Protein AF-A0A7J2JYF0-F1 (afdb_monomer_lite)

Secondary structure (DSSP, 8-state):
---THHHHHHHHHHHSGGGS-S--SS---------------PEEE--EEEESGGG-STTTT--BS-SSSSS-EEEESEEEE-SSS-SEEEES--S-EEEES-EEE--S---

pLDDT: mean 79.34, std 19.55, range [48.62, 98.75]

Sequence (111 aa):
MRRPILALLTAFLMAISALSVLGNALVPPAQASEGRRPGPAYTERGPIEIYGDEDFTSENGVVGGSGTPDDPYIIEGWEISADEQTGIFITETTKYFIIRNCHIYSTTGEH

Foldseek 3Di:
DDPPVVVVVVVVVVVVVVPPPPPPDDDPPPPPPCVPPPQLQADEDEAAEADEDVSCDVVSQWPFWDLDDPTGTERARHEYECAPHDRYYHDHYPDGYDYDHYHYDYPDPDD

Structure (mmCIF, N/CA/C/O backbone):
data_AF-A0A7J2JYF0-F1
#
_entry.id   AF-A0A7J2JYF0-F1
#
loo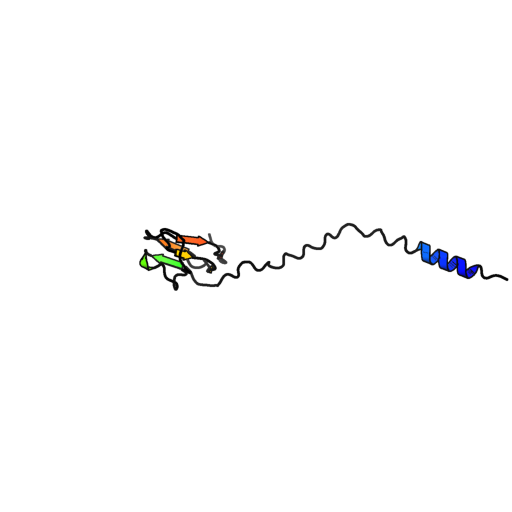p_
_atom_site.group_PDB
_atom_site.id
_atom_site.type_symbol
_atom_site.label_atom_id
_atom_site.label_alt_id
_atom_site.label_comp_id
_atom_site.label_asym_id
_atom_site.label_entity_id
_atom_site.label_seq_id
_atom_site.pdbx_PDB_ins_code
_atom_site.Cartn_x
_atom_site.Cartn_y
_atom_site.Cartn_z
_atom_site.occupancy
_atom_site.B_iso_or_equiv
_atom_site.auth_seq_id
_atom_site.auth_comp_id
_atom_site.auth_asym_id
_atom_site.auth_atom_id
_atom_site.pdbx_PDB_model_num
ATOM 1 N N . MET A 1 1 ? 65.845 -59.513 -35.762 1.00 51.12 1 MET A N 1
ATOM 2 C CA . MET A 1 1 ? 66.884 -58.473 -35.603 1.00 51.12 1 MET A CA 1
ATOM 3 C C . MET A 1 1 ? 66.190 -57.120 -35.451 1.00 51.12 1 MET A C 1
ATOM 5 O O . MET A 1 1 ? 65.515 -56.692 -36.369 1.00 51.12 1 MET A O 1
ATOM 9 N N . ARG A 1 2 ? 66.307 -56.519 -34.258 1.00 55.78 2 ARG A N 1
ATOM 10 C CA . ARG A 1 2 ? 66.177 -55.081 -33.948 1.00 55.78 2 ARG A CA 1
ATOM 11 C C . ARG A 1 2 ? 64.881 -54.340 -34.351 1.00 55.78 2 ARG A C 1
ATOM 13 O O . ARG A 1 2 ? 64.821 -53.705 -35.394 1.00 55.78 2 ARG A O 1
ATOM 20 N N . ARG A 1 3 ? 63.920 -54.248 -33.421 1.00 50.47 3 ARG A N 1
ATOM 21 C CA . ARG A 1 3 ? 62.993 -53.095 -33.332 1.00 50.47 3 ARG A CA 1
ATOM 22 C C . ARG A 1 3 ? 63.027 -52.412 -31.944 1.00 50.47 3 ARG A C 1
ATOM 24 O O . ARG A 1 3 ? 61.976 -52.216 -31.348 1.00 50.47 3 ARG A O 1
ATOM 31 N N . PRO A 1 4 ? 64.206 -52.034 -31.404 1.00 57.09 4 PRO A N 1
ATOM 32 C CA . PRO A 1 4 ? 64.287 -51.294 -30.138 1.00 57.09 4 PRO A CA 1
ATOM 33 C C . PRO A 1 4 ? 63.767 -49.846 -30.253 1.00 57.09 4 PRO A C 1
ATOM 35 O O . PRO A 1 4 ? 63.532 -49.199 -29.242 1.00 57.09 4 PRO A O 1
ATOM 38 N N . ILE A 1 5 ? 63.547 -49.342 -31.475 1.00 59.12 5 ILE A N 1
ATOM 39 C CA . ILE A 1 5 ? 63.141 -47.952 -31.742 1.00 59.12 5 ILE A CA 1
ATOM 40 C C . ILE A 1 5 ? 61.662 -47.700 -31.380 1.00 59.12 5 ILE A C 1
ATOM 42 O O . ILE A 1 5 ? 61.309 -46.593 -30.986 1.00 59.12 5 ILE A O 1
ATOM 46 N N . LEU A 1 6 ? 60.799 -48.726 -31.434 1.00 52.91 6 LEU A N 1
ATOM 47 C CA . LEU A 1 6 ? 59.367 -48.570 -31.141 1.00 52.91 6 LEU A CA 1
ATOM 48 C C . LEU A 1 6 ? 59.077 -48.468 -29.631 1.00 52.91 6 LEU A C 1
ATOM 50 O O . LEU A 1 6 ? 58.158 -47.760 -29.240 1.00 52.91 6 LEU A O 1
ATOM 54 N N . ALA A 1 7 ? 59.902 -49.102 -28.788 1.00 55.66 7 ALA A N 1
ATOM 55 C CA . ALA A 1 7 ? 59.768 -49.050 -27.327 1.00 55.66 7 ALA A CA 1
ATOM 56 C C . ALA A 1 7 ? 60.223 -47.703 -26.721 1.00 55.66 7 ALA A C 1
ATOM 58 O O . ALA A 1 7 ? 59.709 -47.281 -25.687 1.00 55.66 7 ALA A O 1
ATOM 59 N N . LEU A 1 8 ? 61.157 -47.003 -27.378 1.00 57.84 8 LEU A N 1
ATOM 60 C CA . LEU A 1 8 ? 61.638 -45.677 -26.962 1.00 57.84 8 LEU A CA 1
ATOM 61 C C . LEU A 1 8 ? 60.631 -44.555 -27.276 1.00 57.84 8 LEU A C 1
ATOM 63 O O . LEU A 1 8 ? 60.488 -43.623 -26.489 1.00 57.84 8 LEU A O 1
ATOM 67 N N . LEU A 1 9 ? 59.877 -44.670 -28.375 1.00 54.97 9 LEU A N 1
ATOM 68 C CA . LEU A 1 9 ? 58.837 -43.705 -28.766 1.00 54.97 9 LEU A CA 1
ATOM 69 C C . LEU A 1 9 ? 57.601 -43.763 -27.856 1.00 54.97 9 LEU A C 1
ATOM 71 O O . LEU A 1 9 ? 57.022 -42.729 -27.527 1.00 54.97 9 LEU A O 1
ATOM 75 N N . THR A 1 10 ? 57.230 -44.955 -27.387 1.00 56.62 10 THR A N 1
ATOM 76 C CA . THR A 1 10 ? 56.118 -45.130 -26.440 1.00 56.62 10 THR A CA 1
ATOM 77 C C . THR A 1 10 ? 56.469 -44.662 -25.028 1.00 56.62 10 THR A C 1
ATOM 79 O O . THR A 1 10 ? 55.603 -44.147 -24.328 1.00 56.62 10 THR A O 1
ATOM 82 N N . ALA A 1 11 ? 57.737 -44.774 -24.616 1.00 54.41 11 ALA A N 1
ATOM 8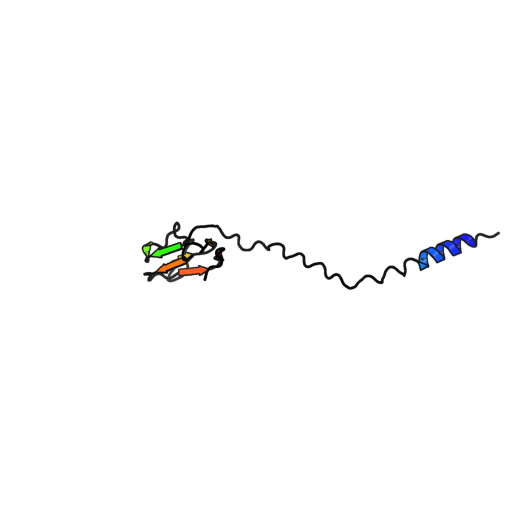3 C CA . ALA A 1 11 ? 58.199 -44.245 -23.331 1.00 54.41 11 ALA A CA 1
ATOM 84 C C . ALA A 1 11 ? 58.228 -42.703 -23.313 1.00 54.41 11 ALA A C 1
ATOM 86 O O . ALA A 1 11 ? 57.911 -42.090 -22.296 1.00 54.41 11 ALA A O 1
ATOM 87 N N . PHE A 1 12 ? 58.532 -42.068 -24.450 1.00 55.69 12 PHE A N 1
ATOM 88 C CA . PHE A 1 12 ? 58.540 -40.608 -24.580 1.00 55.69 12 PHE A CA 1
ATOM 89 C C . PHE A 1 12 ? 57.122 -40.000 -24.596 1.00 55.69 12 PHE A C 1
ATOM 91 O O . PHE A 1 12 ? 56.896 -38.938 -24.022 1.00 55.69 12 PHE A O 1
ATOM 98 N N . LEU A 1 13 ? 56.136 -40.714 -25.153 1.00 55.53 13 LEU A N 1
ATOM 99 C CA . LEU A 1 13 ? 54.714 -40.332 -25.116 1.00 55.53 13 LEU A CA 1
ATOM 100 C C . LEU A 1 13 ? 54.057 -40.489 -23.733 1.00 55.53 13 LEU A C 1
ATOM 102 O O . LEU A 1 13 ? 53.046 -39.845 -23.474 1.00 55.53 13 LEU A O 1
ATOM 106 N N . MET A 1 14 ? 54.641 -41.284 -22.832 1.00 55.94 14 MET A N 1
ATOM 107 C CA . MET A 1 14 ? 54.176 -41.422 -21.442 1.00 55.94 14 MET A CA 1
ATOM 108 C C . MET A 1 14 ? 54.805 -40.393 -20.486 1.00 55.94 14 MET A C 1
ATOM 110 O O . MET A 1 14 ? 54.264 -40.143 -19.413 1.00 55.94 14 MET A O 1
ATOM 114 N N . ALA A 1 15 ? 55.929 -39.770 -20.860 1.00 53.62 15 ALA A N 1
ATOM 115 C CA . ALA A 1 15 ? 56.616 -38.777 -20.029 1.00 53.62 15 ALA A CA 1
ATOM 116 C C . ALA A 1 15 ? 56.084 -37.340 -20.214 1.00 53.62 15 ALA A C 1
ATOM 118 O O . ALA A 1 15 ? 56.296 -36.495 -19.348 1.00 53.62 15 ALA A O 1
ATOM 119 N N . ILE A 1 16 ? 55.371 -37.054 -21.311 1.00 54.38 16 ILE A N 1
ATOM 120 C CA . ILE A 1 16 ? 54.859 -35.704 -21.619 1.00 54.38 16 ILE A CA 1
ATOM 121 C C . ILE A 1 16 ? 53.456 -35.454 -21.035 1.00 54.38 16 ILE A C 1
ATOM 123 O O . ILE A 1 16 ? 53.108 -34.310 -20.755 1.00 54.38 16 ILE A O 1
ATOM 127 N N . SER A 1 17 ? 52.655 -36.485 -20.754 1.00 49.72 17 SER A N 1
ATOM 128 C CA . SER A 1 17 ? 51.309 -36.286 -20.186 1.00 49.72 17 SER A CA 1
ATOM 129 C C . SER A 1 17 ? 51.285 -36.082 -18.666 1.00 49.72 17 SER A C 1
ATOM 131 O O . SER A 1 17 ? 50.244 -35.734 -18.122 1.00 49.72 17 SER A O 1
ATOM 133 N N . ALA A 1 18 ? 52.409 -36.272 -17.968 1.00 53.03 18 ALA A N 1
ATOM 134 C CA . ALA A 1 18 ? 52.509 -36.017 -16.528 1.00 53.03 18 ALA A CA 1
ATOM 135 C C . ALA A 1 18 ? 52.773 -34.536 -16.178 1.00 53.03 18 ALA A C 1
ATOM 137 O O . ALA A 1 18 ? 52.791 -34.189 -15.000 1.00 53.03 18 ALA A O 1
ATOM 138 N N . LEU A 1 19 ? 52.946 -33.651 -17.172 1.00 52.38 19 LEU A N 1
ATOM 139 C CA . LEU A 1 19 ? 53.228 -32.223 -16.954 1.00 52.38 19 LEU A CA 1
ATOM 140 C C . LEU A 1 19 ? 51.997 -31.304 -17.102 1.00 52.38 19 LEU A C 1
ATOM 142 O O . LEU A 1 19 ? 52.114 -30.093 -16.960 1.00 52.38 19 LEU A O 1
ATOM 146 N N . SER A 1 20 ? 50.799 -31.840 -17.340 1.00 57.31 20 SER A N 1
ATOM 147 C CA . SER A 1 20 ? 49.570 -31.033 -17.466 1.00 57.31 20 SER A CA 1
ATOM 148 C C . SER A 1 20 ? 48.759 -30.898 -16.170 1.00 57.31 20 SER A C 1
ATOM 150 O O . SER A 1 20 ? 47.726 -30.234 -16.167 1.00 57.31 20 SER A O 1
ATOM 152 N N . VAL A 1 21 ? 49.222 -31.460 -15.048 1.00 56.06 21 VAL A N 1
ATOM 153 C CA . VAL A 1 21 ? 48.502 -31.423 -13.757 1.00 56.06 21 VAL A CA 1
ATOM 154 C C . VAL A 1 21 ? 49.072 -30.349 -12.818 1.00 56.06 21 VAL A C 1
ATOM 156 O O . VAL A 1 21 ? 49.222 -30.562 -11.620 1.00 56.06 21 VAL A O 1
ATOM 159 N N . LEU A 1 22 ? 49.414 -29.172 -13.351 1.00 56.66 22 LEU A N 1
ATOM 160 C CA . LEU A 1 22 ? 49.819 -28.011 -12.544 1.00 56.66 22 LEU A CA 1
ATOM 161 C C . LEU A 1 22 ? 49.101 -26.731 -12.999 1.00 56.66 22 LEU A C 1
ATOM 163 O O . LEU A 1 22 ? 49.710 -25.700 -13.248 1.00 56.66 22 LEU A O 1
ATOM 167 N N . GLY A 1 23 ? 47.781 -26.813 -13.150 1.00 53.09 23 GLY A N 1
ATOM 168 C CA . GLY A 1 23 ? 46.935 -25.670 -13.512 1.00 53.09 23 GLY A CA 1
ATOM 169 C C . GLY A 1 23 ? 45.568 -25.698 -12.834 1.00 53.09 23 GLY A C 1
ATOM 170 O O . GLY A 1 23 ? 44.609 -25.167 -13.377 1.00 53.09 23 GLY A O 1
ATOM 171 N N . ASN A 1 24 ? 45.458 -26.364 -11.680 1.00 58.09 24 ASN A N 1
ATOM 172 C CA . ASN A 1 24 ? 44.175 -26.699 -11.060 1.00 58.09 24 ASN A CA 1
ATOM 173 C C . ASN A 1 24 ? 43.909 -25.973 -9.731 1.00 58.09 24 ASN A C 1
ATOM 175 O O . ASN A 1 24 ? 43.359 -26.560 -8.802 1.00 58.09 24 ASN A O 1
ATOM 179 N N . ALA A 1 25 ? 44.299 -24.704 -9.626 1.00 59.69 25 ALA A N 1
ATOM 180 C CA . ALA A 1 25 ? 43.900 -23.838 -8.520 1.00 59.69 25 ALA A CA 1
ATOM 181 C C . ALA A 1 25 ? 44.099 -22.373 -8.922 1.00 59.69 25 ALA A C 1
ATOM 183 O O . ALA A 1 25 ? 45.248 -21.965 -9.005 1.00 59.69 25 ALA A O 1
ATOM 184 N N . LEU A 1 26 ? 43.010 -21.631 -9.190 1.00 58.75 26 LEU A N 1
ATOM 185 C CA . LEU A 1 26 ? 42.859 -20.159 -9.024 1.00 58.75 26 LEU A CA 1
ATOM 186 C C . LEU A 1 26 ? 41.823 -19.489 -9.936 1.00 58.75 26 LEU A C 1
ATOM 188 O O . LEU A 1 26 ? 41.747 -18.265 -9.968 1.00 58.75 26 LEU A O 1
ATOM 192 N N . VAL A 1 27 ? 40.953 -20.241 -10.603 1.00 60.84 27 VAL A N 1
ATOM 193 C CA . VAL A 1 27 ? 39.699 -19.649 -11.079 1.00 60.84 27 VAL A CA 1
ATOM 194 C C . VAL A 1 27 ? 38.576 -20.339 -10.317 1.00 60.84 27 VAL A C 1
ATOM 196 O O . VAL A 1 27 ? 38.142 -21.413 -10.736 1.00 60.84 27 VAL A O 1
ATOM 199 N N . PRO A 1 28 ? 38.120 -19.794 -9.163 1.00 62.34 28 PRO A N 1
ATOM 200 C CA . PRO A 1 28 ? 36.748 -20.074 -8.746 1.00 62.34 28 PRO A CA 1
ATOM 201 C C . PRO A 1 28 ? 35.876 -19.863 -9.985 1.00 62.34 28 PRO A C 1
ATOM 203 O O . PRO A 1 28 ? 36.159 -18.896 -10.702 1.00 62.34 28 PRO A O 1
ATOM 206 N N . PRO A 1 29 ? 34.897 -20.743 -10.294 1.00 56.06 29 PRO A N 1
ATOM 207 C CA . PRO A 1 29 ? 33.988 -20.480 -11.400 1.00 56.06 29 PRO A CA 1
ATOM 208 C C . PRO A 1 29 ? 33.544 -19.046 -11.199 1.00 56.06 29 PRO A C 1
ATOM 210 O O . PRO A 1 29 ? 33.017 -18.734 -10.124 1.00 56.06 29 PRO A O 1
ATOM 213 N N . ALA A 1 30 ? 33.934 -18.180 -12.148 1.00 55.84 30 ALA A N 1
ATOM 214 C CA . ALA A 1 30 ? 33.568 -16.780 -12.140 1.00 55.84 30 ALA A CA 1
ATOM 215 C C . ALA A 1 30 ? 32.109 -16.815 -11.762 1.00 55.84 30 ALA A C 1
ATOM 217 O O . ALA A 1 30 ? 31.355 -17.510 -12.449 1.00 55.84 30 ALA A O 1
ATOM 218 N N . GLN A 1 31 ? 31.807 -16.272 -10.577 1.00 53.56 31 GLN A N 1
ATOM 219 C CA . GLN A 1 31 ? 30.473 -16.285 -10.014 1.00 53.56 31 GLN A CA 1
ATOM 220 C C . GLN A 1 31 ? 29.618 -15.886 -11.194 1.00 53.56 31 GLN A C 1
ATOM 222 O O . GLN A 1 31 ? 29.777 -14.767 -11.687 1.00 53.56 31 GLN A O 1
ATOM 227 N N . ALA A 1 32 ? 28.865 -16.844 -11.752 1.00 51.19 32 ALA A N 1
ATOM 228 C CA . ALA A 1 32 ? 27.834 -16.504 -12.696 1.00 51.19 32 ALA A CA 1
ATOM 229 C C . ALA A 1 32 ? 27.077 -15.487 -11.873 1.00 51.19 32 ALA A C 1
ATOM 231 O O . ALA A 1 32 ? 26.583 -15.855 -10.800 1.00 51.19 32 ALA A O 1
ATOM 232 N N . SER A 1 33 ? 27.200 -14.204 -12.246 1.00 56.56 33 SER A N 1
ATOM 233 C CA . SER A 1 33 ? 26.460 -13.148 -11.582 1.00 56.56 33 SER A CA 1
ATOM 234 C C . SER A 1 33 ? 25.084 -13.748 -11.510 1.00 56.56 33 SER A C 1
ATOM 236 O O . SER A 1 33 ? 24.627 -14.243 -12.543 1.00 56.56 33 SER A O 1
ATOM 238 N N . GLU A 1 34 ? 24.556 -13.948 -10.298 1.00 53.97 34 GLU A N 1
ATOM 239 C CA . GLU A 1 34 ? 23.248 -14.563 -10.156 1.00 53.97 34 GLU A CA 1
ATOM 240 C C . GLU A 1 34 ? 22.353 -13.719 -11.038 1.00 53.97 34 GLU A C 1
ATOM 242 O O . GLU A 1 34 ? 22.120 -12.549 -10.734 1.00 53.97 34 GLU A O 1
ATOM 247 N N . GLY A 1 35 ? 22.081 -14.243 -12.231 1.00 48.62 35 GLY A N 1
ATOM 248 C CA . GLY A 1 35 ? 21.943 -13.396 -13.400 1.00 48.62 35 GLY A CA 1
ATOM 249 C C . GLY A 1 35 ? 20.552 -12.896 -13.297 1.00 48.62 35 GLY A C 1
ATOM 250 O O . GLY A 1 35 ? 19.678 -13.637 -13.714 1.00 48.62 35 GLY A O 1
ATOM 251 N N . ARG A 1 36 ? 20.383 -11.767 -12.591 1.00 58.00 36 ARG A N 1
ATOM 252 C CA . ARG A 1 36 ? 19.117 -11.278 -12.065 1.00 58.00 36 ARG A CA 1
ATOM 253 C C . ARG A 1 36 ? 18.226 -12.485 -11.778 1.00 58.00 36 ARG A C 1
ATOM 255 O O . ARG A 1 36 ? 17.371 -12.773 -12.613 1.00 58.00 36 ARG A O 1
ATOM 262 N N . ARG A 1 37 ? 18.421 -13.217 -10.658 1.00 51.19 37 ARG A N 1
ATOM 263 C CA . ARG A 1 37 ? 17.319 -14.075 -10.162 1.00 51.19 37 ARG A CA 1
ATOM 264 C C . ARG A 1 37 ? 16.079 -13.223 -10.367 1.00 51.19 37 ARG A C 1
ATOM 266 O O . ARG A 1 37 ? 16.130 -12.094 -9.862 1.00 51.19 37 ARG A O 1
ATOM 273 N N . PRO A 1 38 ? 15.095 -13.624 -11.197 1.00 58.53 38 PRO 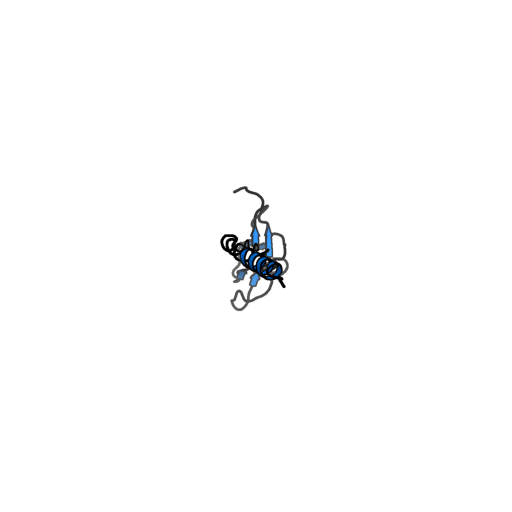A N 1
ATOM 274 C CA . PRO A 1 38 ? 13.940 -12.784 -11.392 1.00 58.53 38 PRO A CA 1
ATOM 275 C C . PRO A 1 38 ? 13.410 -12.603 -9.983 1.00 58.53 38 PRO A C 1
ATOM 277 O O . PRO A 1 38 ? 12.929 -13.553 -9.364 1.00 58.53 38 PRO A O 1
ATOM 280 N N . GLY A 1 39 ? 13.622 -11.409 -9.425 1.00 59.31 39 GLY A N 1
ATOM 281 C CA . GLY A 1 39 ? 12.878 -11.006 -8.259 1.00 59.31 39 GLY A CA 1
ATOM 282 C C . GLY A 1 39 ? 11.410 -11.169 -8.634 1.00 59.31 39 GLY A C 1
ATOM 283 O O . GLY A 1 39 ? 11.097 -11.276 -9.829 1.00 59.31 39 GLY A O 1
ATOM 284 N N . PRO A 1 40 ? 10.499 -11.212 -7.657 1.00 64.62 40 PRO A N 1
ATOM 285 C CA . PRO A 1 40 ? 9.093 -11.031 -7.992 1.00 64.62 40 PRO A CA 1
ATOM 286 C C . PRO A 1 40 ? 8.990 -9.903 -9.028 1.00 64.62 40 PRO A C 1
ATOM 288 O O . PRO A 1 40 ? 9.562 -8.829 -8.834 1.00 64.62 40 PRO A O 1
ATOM 291 N N . ALA A 1 41 ? 8.432 -10.227 -10.198 1.00 83.12 41 ALA A N 1
ATOM 292 C CA . ALA A 1 41 ? 8.299 -9.263 -11.272 1.00 83.12 41 ALA A CA 1
ATOM 293 C C . ALA A 1 41 ? 7.291 -8.234 -10.774 1.00 83.12 41 ALA A C 1
ATOM 295 O O . ALA A 1 41 ? 6.095 -8.514 -10.709 1.00 83.12 41 ALA A O 1
ATOM 296 N N . TYR A 1 42 ? 7.802 -7.098 -10.313 1.00 92.88 42 TYR A N 1
ATOM 297 C CA . TYR A 1 42 ? 6.967 -5.988 -9.905 1.00 92.88 42 TYR A CA 1
ATOM 298 C C . TYR A 1 42 ? 6.288 -5.401 -11.141 1.00 92.88 42 TYR A C 1
ATOM 300 O O . TYR A 1 42 ? 6.837 -5.433 -12.244 1.00 92.88 42 TYR A O 1
ATOM 308 N N . THR A 1 43 ? 5.081 -4.887 -10.955 1.00 95.75 43 THR A N 1
ATOM 309 C CA . THR A 1 43 ? 4.353 -4.168 -11.997 1.00 95.75 43 THR A CA 1
ATOM 310 C C . THR A 1 43 ? 4.572 -2.676 -11.797 1.00 95.75 43 THR A C 1
ATOM 312 O O . THR A 1 43 ? 4.344 -2.157 -10.704 1.00 95.75 43 THR A O 1
ATOM 315 N N . GLU A 1 44 ? 5.038 -1.997 -12.842 1.00 95.31 44 GLU A N 1
ATOM 316 C CA . GLU A 1 44 ? 5.262 -0.554 -12.814 1.00 95.31 44 GLU A CA 1
ATOM 317 C C . GLU A 1 44 ? 3.929 0.193 -12.693 1.00 95.31 44 GLU A C 1
ATOM 319 O O . GLU A 1 44 ? 2.960 -0.115 -13.396 1.00 95.31 44 GLU A O 1
ATOM 324 N N . ARG A 1 45 ? 3.880 1.183 -11.800 1.00 95.12 45 ARG A N 1
ATOM 325 C CA . ARG A 1 45 ? 2.781 2.147 -11.714 1.00 95.12 45 ARG A CA 1
ATOM 326 C C . ARG A 1 45 ? 3.266 3.483 -11.161 1.00 95.12 45 ARG A C 1
ATOM 328 O O . ARG A 1 45 ? 4.375 3.603 -10.644 1.00 95.12 45 ARG A O 1
ATOM 335 N N . GLY A 1 46 ? 2.388 4.479 -11.245 1.00 95.50 46 GLY A N 1
ATOM 336 C CA . GLY A 1 46 ? 2.601 5.760 -10.579 1.00 95.50 46 GLY A CA 1
ATOM 337 C C . GLY A 1 46 ? 2.586 5.649 -9.046 1.00 95.50 46 GLY A C 1
ATOM 338 O O . GLY A 1 46 ? 2.466 4.553 -8.494 1.00 95.50 46 GLY A O 1
ATOM 339 N N . PRO A 1 47 ? 2.677 6.778 -8.339 1.00 96.81 47 PRO A N 1
ATOM 340 C CA . PRO A 1 47 ? 2.532 6.838 -6.886 1.00 96.81 47 PRO A CA 1
ATOM 341 C C . PRO A 1 47 ? 1.185 6.295 -6.377 1.00 96.81 47 PRO A C 1
ATOM 343 O O . PRO A 1 47 ? 0.190 6.244 -7.107 1.00 96.81 47 PRO A O 1
ATOM 346 N N . ILE A 1 48 ? 1.151 5.824 -5.130 1.00 98.38 48 ILE A N 1
ATOM 347 C CA . ILE A 1 48 ? -0.073 5.435 -4.414 1.00 98.38 48 ILE A CA 1
ATOM 348 C C . ILE A 1 48 ? -0.412 6.537 -3.422 1.00 98.38 48 ILE A C 1
ATOM 350 O O . ILE A 1 48 ? 0.399 6.847 -2.552 1.00 98.38 48 ILE A O 1
ATOM 354 N N . GLU A 1 49 ? -1.631 7.053 -3.510 1.00 98.00 49 GLU A N 1
ATOM 355 C CA . GLU A 1 49 ? -2.191 7.982 -2.536 1.00 98.00 49 GLU A CA 1
ATOM 356 C C . GLU A 1 49 ? -3.493 7.405 -1.984 1.00 98.00 49 GLU A C 1
ATOM 358 O O . GLU A 1 49 ? -4.359 6.964 -2.739 1.00 98.00 49 GLU A O 1
ATOM 363 N N . ILE A 1 50 ? -3.600 7.369 -0.658 1.00 98.62 50 ILE A N 1
ATOM 364 C CA . ILE A 1 50 ? -4.790 6.942 0.073 1.00 98.62 50 ILE A CA 1
ATOM 365 C C . ILE A 1 50 ? -5.124 8.040 1.080 1.00 98.62 50 ILE A C 1
ATOM 367 O O . ILE A 1 50 ? -4.385 8.243 2.052 1.00 98.62 50 ILE A O 1
ATOM 371 N N . TYR A 1 51 ? -6.231 8.740 0.856 1.00 98.25 51 TYR A N 1
ATOM 372 C CA . TYR A 1 51 ? -6.750 9.780 1.729 1.00 98.25 51 TYR A CA 1
ATOM 373 C C . TYR A 1 51 ? -8.076 9.314 2.347 1.00 98.25 51 TYR A C 1
ATOM 375 O O . TYR A 1 51 ? -9.172 9.640 1.897 1.00 98.25 51 TYR A O 1
ATOM 383 N N . GLY A 1 52 ? -7.965 8.518 3.411 1.00 98.50 52 GLY A N 1
ATOM 384 C CA . GLY A 1 52 ? -9.111 7.958 4.126 1.00 98.50 52 GLY A CA 1
ATOM 385 C C . GLY A 1 52 ? -9.509 6.536 3.722 1.00 98.50 52 GLY A C 1
ATOM 386 O O . GLY A 1 52 ? -8.925 5.902 2.846 1.00 98.50 52 GLY A O 1
ATOM 387 N N . ASP A 1 53 ? -10.509 6.007 4.431 1.00 98.62 53 ASP A N 1
ATOM 388 C CA . ASP A 1 53 ? -10.915 4.595 4.367 1.00 98.62 53 ASP A CA 1
ATOM 389 C C . ASP A 1 53 ? -11.481 4.163 3.000 1.00 98.62 53 ASP A C 1
ATOM 391 O O . ASP A 1 53 ? -11.395 2.983 2.650 1.00 98.62 53 ASP A O 1
ATOM 395 N N . GLU A 1 54 ? -12.087 5.091 2.252 1.00 98.25 54 GLU A N 1
ATOM 396 C CA . GLU A 1 54 ? -12.749 4.818 0.966 1.00 98.25 54 GLU A CA 1
ATOM 397 C C . GLU A 1 54 ? -11.760 4.699 -0.200 1.00 98.25 54 GLU A C 1
ATOM 399 O O . GLU A 1 54 ? -12.055 4.033 -1.192 1.00 98.25 54 GLU A O 1
ATOM 404 N N . ASP A 1 55 ? -10.562 5.266 -0.055 1.00 98.69 55 ASP A N 1
ATOM 405 C CA . ASP A 1 55 ? -9.558 5.303 -1.118 1.00 98.69 55 ASP A CA 1
ATOM 406 C C . ASP A 1 55 ? -8.818 3.975 -1.300 1.00 98.69 55 ASP A C 1
ATOM 408 O O . ASP A 1 55 ? -8.078 3.808 -2.270 1.00 98.69 55 ASP A O 1
ATOM 412 N N . PHE A 1 56 ? -9.036 2.997 -0.419 1.00 98.31 56 PHE A N 1
ATOM 413 C CA . PHE A 1 56 ? -8.506 1.643 -0.564 1.00 98.31 56 PHE A CA 1
ATOM 414 C C . PHE A 1 56 ? -9.215 0.871 -1.688 1.00 98.31 56 PHE A C 1
ATOM 416 O O . PHE A 1 56 ? -10.023 -0.031 -1.465 1.00 98.31 56 PHE A O 1
ATOM 423 N N . THR A 1 57 ? -8.867 1.218 -2.924 1.00 98.56 57 THR A N 1
ATOM 424 C CA . THR A 1 57 ? -9.417 0.662 -4.161 1.00 98.56 57 THR A CA 1
ATOM 425 C C . THR A 1 57 ? -8.327 0.009 -5.010 1.00 98.56 57 THR A C 1
ATOM 427 O O . THR A 1 57 ? -7.130 0.242 -4.823 1.00 98.56 57 THR A O 1
ATOM 430 N N . SER A 1 58 ? -8.729 -0.801 -5.994 1.00 98.12 58 SER A N 1
ATOM 431 C CA . SER A 1 58 ? -7.782 -1.419 -6.929 1.00 98.12 58 SER A CA 1
ATOM 432 C C . SER A 1 58 ? -7.035 -0.404 -7.795 1.00 98.12 58 SER A C 1
ATOM 434 O O . SER A 1 58 ? -5.881 -0.629 -8.149 1.00 98.12 58 SER A O 1
ATOM 436 N N . GLU A 1 59 ? -7.671 0.723 -8.123 1.00 97.69 59 GLU A N 1
ATOM 437 C CA . GLU A 1 59 ? -7.037 1.817 -8.868 1.00 97.69 59 GLU A CA 1
ATOM 438 C C . GLU A 1 59 ? -5.889 2.441 -8.059 1.00 97.69 59 GLU A C 1
ATOM 440 O O . GLU A 1 59 ? -4.781 2.644 -8.569 1.00 97.69 59 GLU A O 1
ATOM 445 N N . ASN A 1 60 ? -6.096 2.570 -6.748 1.00 98.12 60 ASN A N 1
ATOM 446 C CA . ASN A 1 60 ? -5.091 3.046 -5.801 1.00 98.12 60 ASN A CA 1
ATOM 447 C C . ASN A 1 60 ? -4.134 1.939 -5.314 1.00 98.12 60 ASN A C 1
ATOM 449 O O . ASN A 1 60 ? -3.450 2.089 -4.306 1.00 98.12 60 ASN A O 1
ATOM 453 N N . GLY A 1 61 ? -4.031 0.825 -6.046 1.00 97.69 61 GLY A N 1
ATOM 454 C CA . GLY A 1 61 ? -2.998 -0.189 -5.828 1.00 97.69 61 GLY A CA 1
ATOM 455 C C . GLY A 1 61 ? -3.325 -1.248 -4.772 1.00 97.69 61 GLY A C 1
ATOM 456 O O . GLY A 1 61 ? -2.448 -2.042 -4.427 1.00 97.69 61 GLY A O 1
ATOM 457 N N . VAL A 1 62 ? -4.561 -1.318 -4.274 1.00 98.50 62 VAL A N 1
ATOM 458 C CA . VAL A 1 62 ? -4.999 -2.444 -3.435 1.00 98.50 62 VAL A CA 1
ATOM 459 C C . VAL A 1 62 ? -5.175 -3.691 -4.298 1.00 98.50 62 VAL A C 1
ATOM 461 O O . VAL A 1 62 ? -5.876 -3.669 -5.306 1.00 98.50 62 VAL A O 1
ATOM 464 N N . VAL A 1 63 ? -4.568 -4.805 -3.894 1.00 98.00 63 VAL A N 1
ATOM 465 C CA . VAL A 1 63 ? -4.651 -6.074 -4.642 1.00 98.00 63 VAL A CA 1
ATOM 466 C C . VAL A 1 63 ? -5.576 -7.106 -3.997 1.00 98.00 63 VAL A C 1
ATOM 468 O O . VAL A 1 63 ? -5.925 -8.099 -4.631 1.00 98.00 63 VAL A O 1
ATOM 471 N N . GLY A 1 64 ? -5.986 -6.894 -2.746 1.00 96.00 64 GLY A N 1
ATOM 472 C CA . GLY A 1 64 ? -6.858 -7.820 -2.027 1.00 96.00 64 GLY A CA 1
ATOM 473 C C . GLY A 1 64 ? -6.905 -7.560 -0.526 1.00 96.00 64 GLY A C 1
ATOM 474 O O . GLY A 1 64 ? -6.423 -6.528 -0.063 1.00 96.00 64 GLY A O 1
ATOM 475 N N . GLY A 1 65 ? -7.489 -8.502 0.216 1.00 87.12 65 GLY A N 1
ATOM 476 C CA . GLY A 1 65 ? -7.731 -8.420 1.659 1.00 87.12 65 GLY A CA 1
ATOM 477 C C . GLY A 1 65 ? -6.999 -9.481 2.482 1.00 87.12 65 GLY A C 1
ATOM 478 O O . GLY A 1 65 ? -6.550 -10.484 1.939 1.00 87.12 65 GLY A O 1
ATOM 479 N N . SER A 1 66 ? -6.881 -9.189 3.785 1.00 69.62 66 SER A N 1
ATOM 480 C CA . SER A 1 66 ? -6.098 -9.839 4.868 1.00 69.62 66 SER A CA 1
ATOM 481 C C . SER A 1 66 ? -4.868 -9.106 5.389 1.00 69.62 66 SER A C 1
ATOM 483 O O . SER A 1 66 ? -4.016 -9.675 6.077 1.00 69.62 66 SER A O 1
ATOM 485 N N . GLY A 1 67 ? -4.879 -7.783 5.234 1.00 68.44 67 GLY A N 1
ATOM 486 C CA . GLY A 1 67 ? -4.247 -6.874 6.195 1.00 68.44 67 GLY A CA 1
ATOM 487 C C . GLY A 1 67 ? -5.081 -6.694 7.470 1.00 68.44 67 GLY A C 1
ATOM 488 O O . GLY A 1 67 ? -5.292 -5.561 7.873 1.00 68.44 67 GLY A O 1
ATOM 489 N N . THR A 1 68 ? -5.616 -7.800 8.020 1.00 89.06 68 THR A N 1
ATOM 490 C CA . THR A 1 68 ? -6.774 -7.958 8.950 1.00 89.06 68 THR A CA 1
ATOM 491 C C . THR A 1 68 ? -6.936 -6.842 9.984 1.00 89.06 68 THR A C 1
ATOM 493 O O . THR A 1 68 ? -5.943 -6.539 10.653 1.00 89.06 68 THR A O 1
ATOM 496 N N . PRO A 1 69 ? -8.146 -6.257 10.155 1.00 73.44 69 PRO A N 1
ATOM 497 C CA . PRO A 1 69 ? -9.243 -6.898 10.883 1.00 73.44 69 PRO A CA 1
ATOM 498 C C . PRO A 1 69 ? -10.628 -6.608 10.281 1.00 73.44 69 PRO A C 1
ATOM 500 O O . PRO A 1 69 ? -11.008 -5.463 10.065 1.00 73.44 69 PRO A O 1
ATOM 503 N N . ASP A 1 70 ? -11.482 -7.574 9.992 1.00 75.94 70 ASP A N 1
ATOM 504 C CA . ASP A 1 70 ? -11.237 -8.968 9.627 1.00 75.94 70 ASP A CA 1
ATOM 505 C C . ASP A 1 70 ? -11.404 -9.104 8.110 1.00 75.94 70 ASP A C 1
ATOM 507 O O . ASP A 1 70 ? -12.230 -9.886 7.661 1.00 75.94 70 ASP A O 1
ATOM 511 N N . ASP A 1 71 ? -10.713 -8.257 7.335 1.00 73.62 71 ASP A N 1
ATOM 512 C CA . ASP A 1 71 ? -9.886 -8.662 6.178 1.00 73.62 71 ASP A CA 1
ATOM 513 C C . ASP A 1 71 ? -9.535 -7.475 5.239 1.00 73.62 71 ASP A C 1
ATOM 515 O O . ASP A 1 71 ? -9.703 -7.613 4.038 1.00 73.62 71 ASP A O 1
ATOM 519 N N . PRO A 1 72 ? -9.084 -6.288 5.702 1.00 88.00 72 PRO A N 1
ATOM 520 C CA . PRO A 1 72 ? -9.133 -5.047 4.928 1.00 88.00 72 PRO A CA 1
ATOM 521 C C . PRO A 1 72 ? -8.199 -5.045 3.709 1.00 88.00 72 PRO A C 1
ATOM 523 O O . PRO A 1 72 ? -8.656 -5.461 2.655 1.00 88.00 72 PRO A O 1
ATOM 526 N N . TYR A 1 73 ? -6.936 -4.592 3.767 1.00 98.75 73 TYR A N 1
ATOM 527 C CA . TYR A 1 73 ? -6.219 -4.332 2.504 1.00 98.75 73 TYR A CA 1
ATOM 528 C C . TYR A 1 73 ? -4.758 -4.784 2.467 1.00 98.75 73 TYR A C 1
ATOM 530 O O . TYR A 1 73 ? -4.005 -4.645 3.428 1.00 98.75 73 TYR A O 1
ATOM 538 N N . ILE A 1 74 ? -4.345 -5.308 1.317 1.00 98.75 74 ILE A N 1
ATOM 539 C CA . ILE A 1 74 ? -2.960 -5.594 0.959 1.00 98.75 74 ILE A CA 1
ATOM 540 C C . ILE A 1 74 ? -2.611 -4.756 -0.267 1.00 98.75 74 ILE A C 1
ATOM 542 O O . ILE A 1 74 ? -3.319 -4.773 -1.275 1.00 98.75 74 ILE A O 1
ATOM 546 N N . ILE A 1 75 ? -1.489 -4.056 -0.171 1.00 98.69 75 ILE A N 1
ATOM 547 C CA . ILE A 1 75 ? -0.820 -3.379 -1.277 1.00 98.69 75 ILE A CA 1
ATOM 548 C C . ILE A 1 75 ? 0.503 -4.117 -1.486 1.00 98.69 75 ILE A C 1
ATOM 550 O O . ILE A 1 75 ? 1.364 -4.120 -0.600 1.00 98.69 75 ILE A O 1
ATOM 554 N N . GLU A 1 76 ? 0.655 -4.789 -2.628 1.00 98.12 76 GLU A N 1
ATOM 555 C CA . GLU A 1 76 ? 1.876 -5.526 -2.956 1.00 98.12 76 GLU A CA 1
ATOM 556 C C . GLU A 1 76 ? 2.121 -5.664 -4.457 1.00 98.12 76 GLU A C 1
ATOM 558 O O . GLU A 1 76 ? 1.204 -5.543 -5.262 1.00 98.12 76 GLU A O 1
ATOM 563 N N . GLY A 1 77 ? 3.368 -5.965 -4.824 1.00 97.12 77 GLY A N 1
ATOM 564 C CA . GLY A 1 77 ? 3.751 -6.283 -6.198 1.00 97.12 77 GLY A CA 1
ATOM 565 C C . GLY A 1 77 ? 4.050 -5.069 -7.076 1.00 97.12 77 GLY A C 1
ATOM 566 O O . GLY A 1 77 ? 4.198 -5.238 -8.284 1.00 97.12 77 GLY A O 1
ATOM 567 N N . TRP A 1 78 ? 4.166 -3.868 -6.504 1.00 97.75 78 TRP A N 1
ATOM 568 C CA . TRP A 1 78 ? 4.343 -2.629 -7.267 1.00 97.75 78 TRP A CA 1
ATOM 569 C C . TRP A 1 78 ? 5.793 -2.159 -7.343 1.00 97.75 78 TRP A C 1
ATOM 571 O O . TRP A 1 78 ? 6.530 -2.237 -6.361 1.00 97.75 78 TRP A O 1
ATOM 581 N N . GLU A 1 79 ? 6.172 -1.619 -8.499 1.00 96.50 79 GLU A N 1
ATOM 582 C CA . GLU A 1 79 ? 7.380 -0.817 -8.702 1.00 96.50 79 GLU A CA 1
ATOM 583 C C . GLU A 1 79 ? 6.960 0.639 -8.926 1.00 96.50 79 GLU A C 1
ATOM 585 O O . GLU A 1 79 ? 6.134 0.916 -9.796 1.00 96.50 79 GLU A O 1
ATOM 590 N N . ILE A 1 80 ? 7.464 1.547 -8.085 1.00 96.75 80 ILE A N 1
ATOM 591 C CA . ILE A 1 80 ? 7.012 2.941 -8.018 1.00 96.75 80 ILE A CA 1
ATOM 592 C C . ILE A 1 80 ? 8.228 3.864 -7.954 1.00 96.75 80 ILE A C 1
ATOM 594 O O . ILE A 1 80 ? 9.047 3.762 -7.034 1.00 96.75 80 ILE A O 1
ATOM 598 N N . SER A 1 81 ? 8.308 4.797 -8.904 1.00 94.94 81 SER A N 1
ATOM 599 C CA . SER A 1 81 ? 9.248 5.915 -8.823 1.00 94.94 81 SER A CA 1
ATOM 600 C C . SER A 1 81 ? 8.744 6.969 -7.833 1.00 94.94 81 SER A C 1
ATOM 602 O O . SER A 1 81 ? 7.583 7.377 -7.876 1.00 94.94 81 SER A O 1
ATOM 604 N N . ALA A 1 82 ? 9.637 7.417 -6.954 1.00 94.31 82 ALA A N 1
ATOM 605 C CA . ALA A 1 82 ? 9.436 8.517 -6.018 1.00 94.31 82 ALA A CA 1
ATOM 606 C C . ALA A 1 82 ? 10.220 9.782 -6.431 1.00 94.31 82 ALA A C 1
ATOM 608 O O . ALA A 1 82 ? 10.588 10.584 -5.578 1.00 94.31 82 ALA A O 1
ATOM 609 N N . ASP A 1 83 ? 10.509 9.942 -7.730 1.00 92.50 83 ASP A N 1
ATOM 610 C CA . ASP A 1 83 ? 11.303 11.066 -8.256 1.00 92.50 83 ASP A CA 1
ATOM 611 C C . ASP A 1 83 ? 10.598 12.419 -8.153 1.00 92.50 83 ASP A C 1
ATOM 613 O O . ASP A 1 83 ? 11.244 13.438 -7.913 1.00 92.50 83 ASP A O 1
ATOM 617 N N . GLU A 1 84 ? 9.279 12.433 -8.348 1.00 88.50 84 GLU A N 1
ATOM 618 C CA . GLU A 1 84 ? 8.477 13.663 -8.382 1.00 88.50 84 GLU A CA 1
ATOM 619 C C . GLU A 1 84 ? 7.670 13.875 -7.092 1.00 88.50 84 GLU A C 1
ATOM 621 O O . GLU A 1 84 ? 7.329 15.006 -6.747 1.00 88.50 84 GLU A O 1
ATOM 626 N N . GLN A 1 85 ? 7.363 12.796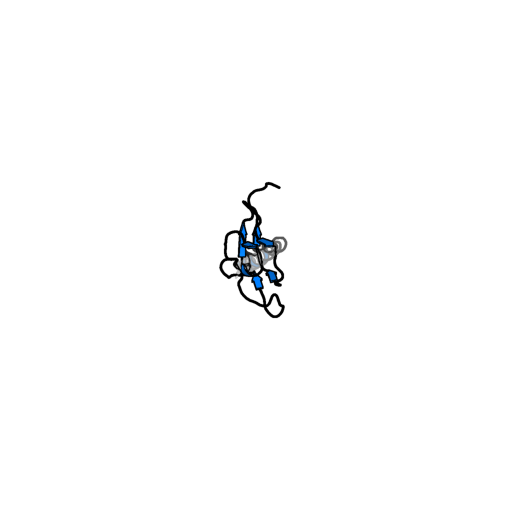 -6.366 1.00 91.88 85 GLN A N 1
ATOM 627 C CA . GLN A 1 85 ? 6.542 12.823 -5.155 1.00 91.88 85 GLN A CA 1
ATOM 628 C C . GLN A 1 85 ? 6.742 11.568 -4.293 1.00 91.88 85 GLN A C 1
ATOM 630 O O . GLN A 1 85 ? 7.438 10.626 -4.665 1.00 91.88 85 GLN A O 1
ATOM 635 N N . THR A 1 86 ? 6.097 11.537 -3.124 1.00 95.31 86 THR A N 1
ATOM 636 C CA . THR A 1 86 ? 6.105 10.361 -2.240 1.00 95.31 86 THR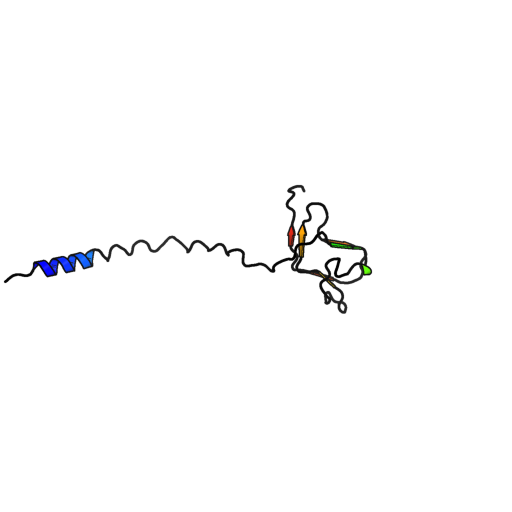 A CA 1
ATOM 637 C C . THR A 1 86 ? 5.523 9.139 -2.956 1.00 95.31 86 THR A C 1
ATOM 639 O O . THR A 1 86 ? 4.406 9.197 -3.457 1.00 95.31 86 THR A O 1
ATOM 642 N N . GLY A 1 87 ? 6.262 8.024 -2.977 1.00 96.62 87 GLY A N 1
ATOM 643 C CA . GLY A 1 87 ? 5.849 6.818 -3.704 1.00 96.62 87 GLY A CA 1
ATOM 644 C C . GLY A 1 87 ? 4.582 6.153 -3.152 1.00 96.62 87 GLY A C 1
ATOM 645 O O . GLY A 1 87 ? 3.709 5.772 -3.923 1.00 96.62 87 GLY A O 1
ATOM 646 N N . ILE A 1 88 ? 4.456 6.021 -1.826 1.00 98.38 88 ILE A N 1
ATOM 647 C CA . ILE A 1 88 ? 3.224 5.551 -1.172 1.00 98.38 88 ILE A CA 1
ATOM 648 C C . ILE A 1 88 ? 2.898 6.497 -0.018 1.00 98.38 88 ILE A C 1
ATOM 650 O O . ILE A 1 88 ? 3.639 6.556 0.964 1.00 98.38 88 ILE A O 1
ATOM 654 N N . PHE A 1 89 ? 1.790 7.221 -0.132 1.00 98.25 89 PHE A N 1
ATOM 655 C CA . PHE A 1 89 ? 1.289 8.150 0.870 1.00 98.25 89 PHE A CA 1
ATOM 656 C C . PHE A 1 89 ? -0.089 7.695 1.356 1.00 98.25 89 PHE A C 1
ATOM 658 O O . PHE A 1 89 ? -1.026 7.584 0.573 1.00 98.25 89 PHE A O 1
ATOM 665 N N . ILE A 1 90 ? -0.209 7.405 2.652 1.00 98.44 90 ILE A N 1
ATOM 666 C CA . ILE A 1 90 ? -1.457 6.942 3.270 1.00 98.44 90 ILE A CA 1
ATOM 667 C C . ILE A 1 90 ? -1.725 7.795 4.501 1.00 98.44 90 ILE A C 1
ATOM 669 O O . ILE A 1 90 ? -0.893 7.859 5.407 1.00 98.44 90 ILE A O 1
ATOM 673 N N . THR A 1 91 ? -2.889 8.431 4.547 1.00 98.56 91 THR A N 1
ATOM 674 C CA . THR A 1 91 ? -3.306 9.286 5.658 1.00 98.56 91 THR A CA 1
ATOM 675 C C . THR A 1 91 ? -4.805 9.155 5.923 1.00 98.56 91 THR A C 1
ATOM 677 O O . THR A 1 91 ? -5.550 8.607 5.115 1.00 98.56 91 THR A O 1
ATOM 680 N N . GLU A 1 92 ? -5.237 9.639 7.089 1.00 98.31 92 GLU A N 1
ATOM 681 C CA . GLU A 1 92 ? -6.648 9.739 7.502 1.00 98.31 92 GLU A CA 1
ATOM 682 C C . GLU A 1 92 ? -7.442 8.421 7.510 1.00 98.31 92 GLU A C 1
ATOM 684 O O . GLU A 1 92 ? -8.669 8.422 7.490 1.00 98.31 92 GLU A O 1
ATOM 689 N N . THR A 1 93 ? -6.751 7.284 7.604 1.00 98.00 93 THR A N 1
ATOM 690 C CA . THR A 1 93 ? -7.378 5.959 7.642 1.00 98.00 93 THR A CA 1
ATOM 691 C C . THR A 1 93 ? -7.479 5.389 9.055 1.00 98.00 93 THR A C 1
ATOM 693 O O . THR A 1 93 ? -6.591 5.562 9.895 1.00 98.00 93 THR A O 1
ATOM 696 N N . THR A 1 94 ? -8.560 4.654 9.297 1.00 98.25 94 THR A N 1
ATOM 697 C CA . THR A 1 94 ? -8.750 3.760 10.446 1.00 98.25 94 THR A CA 1
ATOM 698 C C . THR A 1 94 ? -8.707 2.283 10.052 1.00 98.25 94 THR A C 1
ATOM 700 O O . THR A 1 94 ? -8.657 1.407 10.921 1.00 98.25 94 THR A O 1
ATOM 703 N N . LYS A 1 95 ? -8.717 1.980 8.747 1.00 98.25 95 LYS A N 1
ATOM 704 C CA . LYS A 1 95 ? -8.588 0.616 8.227 1.00 98.25 95 LYS A CA 1
ATOM 705 C C . LYS A 1 95 ? -7.168 0.124 8.407 1.00 98.25 95 LYS A C 1
ATOM 707 O O . LYS A 1 95 ? -6.202 0.876 8.307 1.00 98.25 95 LYS A O 1
ATOM 712 N N . TYR A 1 96 ? -7.047 -1.174 8.629 1.00 98.56 96 TYR A N 1
ATOM 713 C CA . TYR A 1 96 ? -5.737 -1.788 8.663 1.00 98.56 96 TYR A CA 1
ATOM 714 C C . TYR A 1 96 ? -5.326 -2.159 7.248 1.00 98.56 96 TYR A C 1
ATOM 716 O O . TYR A 1 96 ? -6.148 -2.297 6.339 1.00 98.56 96 TYR A O 1
ATOM 724 N N . PHE A 1 97 ? -4.026 -2.298 7.068 1.00 98.56 97 PHE A N 1
ATOM 725 C CA . PHE A 1 97 ? -3.453 -2.623 5.785 1.00 98.56 97 PHE A CA 1
ATOM 726 C C . PHE A 1 97 ? -2.068 -3.231 5.971 1.00 98.56 97 PHE A C 1
ATOM 728 O O . PHE A 1 97 ? -1.405 -3.031 6.992 1.00 98.56 97 PHE A O 1
ATOM 735 N N . ILE A 1 98 ? -1.618 -3.959 4.956 1.00 98.69 98 ILE A N 1
ATOM 736 C CA . ILE A 1 98 ? -0.236 -4.410 4.827 1.00 98.69 98 ILE A CA 1
ATOM 737 C C . ILE A 1 98 ? 0.320 -3.865 3.520 1.00 98.69 98 ILE A C 1
ATOM 739 O O . ILE A 1 98 ? -0.268 -4.062 2.459 1.00 98.69 98 ILE A O 1
ATOM 743 N N . ILE A 1 99 ? 1.492 -3.242 3.605 1.00 98.19 99 ILE A N 1
ATOM 744 C CA . ILE A 1 99 ? 2.334 -2.958 2.446 1.00 98.19 99 ILE A CA 1
ATOM 745 C C . ILE A 1 99 ? 3.489 -3.951 2.486 1.00 98.19 99 ILE A C 1
ATOM 747 O O . ILE A 1 99 ? 4.221 -4.021 3.476 1.00 98.19 99 ILE A O 1
ATOM 751 N N . ARG A 1 100 ? 3.651 -4.743 1.429 1.00 97.44 100 ARG A N 1
ATOM 752 C CA . ARG A 1 100 ? 4.745 -5.715 1.315 1.00 97.44 100 ARG A CA 1
ATOM 753 C C . ARG A 1 100 ? 5.135 -5.899 -0.140 1.00 97.44 100 ARG A C 1
ATOM 755 O O . ARG A 1 100 ? 4.335 -5.634 -1.020 1.00 97.44 100 ARG A O 1
ATOM 762 N N . ASN A 1 101 ? 6.343 -6.399 -0.392 1.00 96.56 101 ASN A N 1
ATOM 763 C CA . ASN A 1 101 ? 6.795 -6.731 -1.747 1.00 96.56 101 ASN A CA 1
ATOM 764 C C . ASN A 1 101 ? 6.573 -5.576 -2.750 1.00 96.56 101 ASN A C 1
ATOM 766 O O . ASN A 1 101 ? 6.069 -5.803 -3.847 1.00 96.56 101 ASN A O 1
ATOM 770 N N . CYS A 1 102 ? 6.912 -4.346 -2.357 1.00 96.19 102 CYS A N 1
ATOM 771 C CA . CYS A 1 102 ? 6.938 -3.187 -3.248 1.00 96.19 102 CYS A CA 1
ATOM 772 C C . CYS A 1 102 ? 8.384 -2.715 -3.422 1.00 96.19 102 CYS A C 1
ATOM 774 O O . CYS A 1 102 ? 9.165 -2.734 -2.467 1.00 96.19 102 CYS A O 1
ATOM 776 N N . HIS A 1 103 ? 8.726 -2.264 -4.625 1.00 95.69 103 HIS A N 1
ATOM 777 C CA . HIS A 1 103 ? 10.007 -1.654 -4.951 1.00 95.69 103 HIS A CA 1
ATOM 778 C C . HIS A 1 103 ? 9.816 -0.152 -5.167 1.00 95.69 103 HIS A C 1
ATOM 780 O O . HIS A 1 103 ? 9.271 0.273 -6.182 1.00 95.69 103 HIS A O 1
ATOM 786 N N . ILE A 1 104 ? 10.241 0.646 -4.186 1.00 95.88 104 ILE A N 1
ATOM 787 C CA . ILE A 1 104 ? 10.211 2.109 -4.267 1.00 95.88 104 ILE A CA 1
ATOM 788 C C . ILE A 1 104 ? 11.626 2.592 -4.556 1.00 95.88 104 ILE A C 1
ATOM 790 O O . ILE A 1 104 ? 12.554 2.228 -3.830 1.00 95.88 104 ILE A O 1
ATOM 794 N N . TYR A 1 105 ? 11.797 3.394 -5.601 1.00 93.25 105 TYR A N 1
ATOM 795 C CA . TYR A 1 105 ? 13.105 3.891 -6.013 1.00 93.25 105 TYR A CA 1
ATOM 796 C C . TYR A 1 105 ? 13.042 5.363 -6.406 1.00 93.25 105 TYR A C 1
ATOM 798 O O . TYR A 1 105 ? 11.983 5.893 -6.722 1.00 93.25 105 TYR A O 1
ATOM 806 N N . SER A 1 106 ? 14.202 6.009 -6.394 1.00 91.62 106 SER A N 1
ATOM 807 C CA . SER A 1 106 ? 14.401 7.317 -6.999 1.00 91.62 106 SER A CA 1
ATOM 808 C C . SER A 1 106 ? 15.654 7.263 -7.869 1.00 91.62 106 SER A C 1
ATOM 810 O O . SER A 1 106 ? 16.644 6.607 -7.533 1.00 91.62 106 SER A O 1
ATOM 812 N N . THR A 1 107 ? 15.570 7.889 -9.032 1.00 86.75 107 THR A N 1
ATOM 813 C CA . THR A 1 107 ? 16.639 8.100 -10.002 1.00 86.75 107 THR A CA 1
ATOM 814 C C . THR A 1 107 ? 17.202 9.520 -9.935 1.00 86.75 107 THR A C 1
ATOM 816 O O . THR A 1 107 ? 18.292 9.767 -10.459 1.00 86.75 107 THR A O 1
ATOM 819 N N . THR A 1 108 ? 16.511 10.438 -9.254 1.00 80.00 108 THR A N 1
ATOM 820 C CA . THR A 1 108 ? 16.973 11.798 -8.978 1.00 80.00 108 THR A CA 1
ATOM 821 C C . THR A 1 108 ? 17.797 11.806 -7.685 1.00 80.00 108 THR A C 1
ATOM 823 O O . THR A 1 108 ? 17.320 11.533 -6.593 1.00 80.00 108 THR A O 1
ATOM 826 N N . GLY A 1 109 ? 19.100 12.073 -7.795 1.00 66.75 109 GLY A N 1
ATOM 827 C CA . GLY A 1 109 ? 20.036 12.037 -6.661 1.00 66.75 109 GLY A CA 1
ATOM 828 C C . GLY A 1 109 ? 19.937 13.227 -5.698 1.00 66.75 109 GLY A C 1
ATOM 829 O O . GLY A 1 109 ? 20.965 13.649 -5.172 1.00 66.75 109 GLY A O 1
ATOM 830 N N . GLU A 1 110 ? 18.755 13.808 -5.510 1.00 62.56 110 GLU A N 1
ATOM 831 C CA . GLU A 1 110 ? 18.562 15.041 -4.740 1.00 62.56 110 GLU A CA 1
ATOM 832 C C . GLU A 1 110 ? 17.844 14.701 -3.422 1.00 62.56 110 GLU A C 1
ATOM 834 O O . GLU A 1 110 ? 16.695 14.262 -3.419 1.00 62.56 110 GLU A O 1
ATOM 839 N N . HIS A 1 111 ? 18.570 14.849 -2.309 1.00 53.00 111 HIS A N 1
ATOM 840 C CA . HIS A 1 111 ? 18.074 14.705 -0.935 1.00 53.00 111 HIS A CA 1
ATOM 841 C C . HIS A 1 111 ? 17.638 16.050 -0.355 1.00 53.00 111 HIS A C 1
ATOM 843 O O . HIS A 1 111 ? 18.377 17.039 -0.572 1.00 53.00 111 HIS A O 1
#

Radius of gyration: 32.44 Å; chains: 1; boundin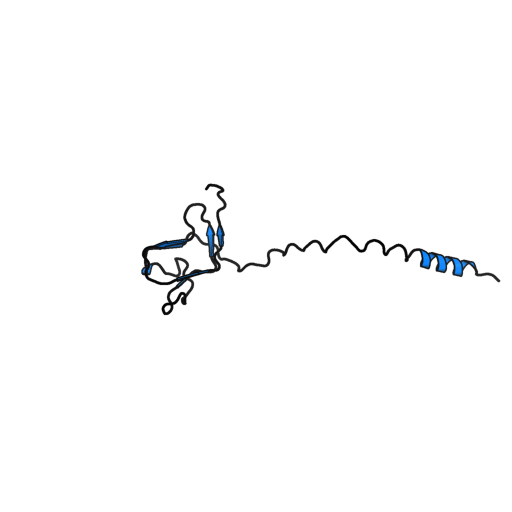g box: 80×74×46 Å